Protein AF-A0A2N8KM88-F1 (afdb_monomer_lite)

Foldseek 3Di:
DDQDLLQLLVLQCVPNDPVSVVLSVVLVPDDPVVNVVSCVVPVVSSVVSSVVSVVVVVVVD

Radius of gyration: 11.24 Å; chains: 1; bounding box: 25×17×30 Å

Secondary structure (DSSP, 8-state):
-PPPHHHHHHHHHHH--HHHHHHHHHHHHS-HHHHHHHHHHTHHHHHHHHHHHHHHHHH--

Structure (mmCIF, N/CA/C/O backbone):
data_AF-A0A2N8KM88-F1
#
_entry.id   AF-A0A2N8KM88-F1
#
loop_
_atom_site.group_PDB
_atom_site.id
_atom_site.type_symbol
_atom_site.label_atom_id
_atom_site.label_alt_id
_atom_site.label_comp_id
_atom_site.label_asym_id
_atom_site.label_entity_id
_atom_site.label_seq_id
_atom_site.pdbx_PDB_ins_code
_atom_site.Cartn_x
_atom_site.Cartn_y
_atom_site.Cartn_z
_atom_site.occupancy
_atom_site.B_iso_or_equiv
_atom_site.auth_seq_id
_atom_site.auth_comp_id
_atom_site.auth_asym_id
_atom_site.auth_atom_id
_atom_site.pdbx_PDB_model_num
ATOM 1 N N . MET A 1 1 ? -5.093 7.117 -18.337 1.00 55.31 1 MET A N 1
ATOM 2 C CA . MET A 1 1 ? -5.354 5.949 -17.474 1.00 55.31 1 MET A CA 1
ATOM 3 C C . MET A 1 1 ? -5.240 6.433 -16.043 1.00 55.31 1 MET A C 1
ATOM 5 O O . MET A 1 1 ? -4.190 6.956 -15.693 1.00 55.31 1 MET A O 1
ATOM 9 N N . GLU A 1 2 ? -6.319 6.384 -15.268 1.00 72.50 2 GLU A N 1
ATOM 10 C CA . GLU A 1 2 ? -6.249 6.722 -13.844 1.00 72.50 2 GLU A CA 1
ATOM 11 C C . GLU A 1 2 ? -5.574 5.553 -13.114 1.00 72.50 2 GLU A C 1
ATOM 13 O O . GLU A 1 2 ? -6.017 4.412 -13.236 1.00 72.50 2 GLU A O 1
ATOM 18 N N . ILE A 1 3 ? -4.452 5.811 -12.436 1.00 82.69 3 ILE A N 1
ATOM 19 C CA . ILE A 1 3 ? -3.740 4.781 -11.672 1.00 82.69 3 ILE A CA 1
ATOM 20 C C . ILE A 1 3 ? -4.465 4.611 -10.348 1.00 82.69 3 ILE A C 1
ATOM 22 O O . ILE A 1 3 ? -4.518 5.528 -9.527 1.00 82.69 3 ILE A O 1
ATOM 26 N N . THR A 1 4 ? -5.016 3.422 -10.146 1.00 88.94 4 THR A N 1
ATOM 27 C CA . THR A 1 4 ? -5.756 3.076 -8.935 1.00 88.94 4 THR A CA 1
ATOM 28 C C . THR A 1 4 ? -4.825 3.032 -7.723 1.00 88.94 4 THR A C 1
ATOM 30 O O . THR A 1 4 ? -3.645 2.685 -7.834 1.00 88.94 4 THR A O 1
ATOM 33 N N . THR A 1 5 ? -5.348 3.322 -6.528 1.00 90.56 5 THR A N 1
ATOM 34 C CA . THR A 1 5 ? -4.566 3.165 -5.290 1.00 90.56 5 THR A CA 1
ATOM 35 C C . THR A 1 5 ? -4.071 1.727 -5.121 1.00 90.56 5 THR A C 1
ATOM 37 O O . THR A 1 5 ? -2.939 1.525 -4.697 1.00 90.56 5 THR A O 1
ATOM 40 N N . SER A 1 6 ? -4.841 0.719 -5.537 1.00 92.75 6 SER A N 1
ATOM 41 C CA . SER A 1 6 ? -4.405 -0.682 -5.500 1.00 92.75 6 SER A CA 1
ATOM 42 C C . SER A 1 6 ? -3.136 -0.943 -6.320 1.00 92.75 6 SER A C 1
ATOM 44 O O . SER A 1 6 ? -2.270 -1.691 -5.872 1.00 92.75 6 SER A O 1
ATOM 46 N N . GLN A 1 7 ? -2.980 -0.301 -7.482 1.00 94.00 7 GLN A N 1
ATOM 47 C CA . GLN A 1 7 ? -1.746 -0.390 -8.273 1.00 94.00 7 GLN A CA 1
ATOM 48 C C . GLN A 1 7 ? -0.574 0.288 -7.557 1.00 94.00 7 GLN A C 1
ATOM 50 O O . GLN A 1 7 ? 0.512 -0.280 -7.494 1.00 94.00 7 GLN A O 1
ATOM 55 N N . ALA A 1 8 ? -0.799 1.453 -6.946 1.00 94.19 8 ALA A N 1
ATOM 56 C CA . ALA A 1 8 ? 0.223 2.114 -6.136 1.00 94.19 8 ALA A CA 1
ATOM 57 C C . ALA A 1 8 ? 0.654 1.249 -4.940 1.00 94.19 8 ALA A C 1
ATOM 59 O O . ALA A 1 8 ? 1.844 1.126 -4.676 1.00 94.19 8 ALA A O 1
ATOM 60 N N . VAL A 1 9 ? -0.290 0.588 -4.267 1.00 96.25 9 VAL A N 1
ATOM 61 C CA . VAL A 1 9 ? -0.031 -0.334 -3.148 1.00 96.25 9 VAL A CA 1
ATOM 62 C C . VAL A 1 9 ? 0.796 -1.539 -3.593 1.00 96.25 9 VAL A C 1
ATOM 64 O O . VAL A 1 9 ? 1.729 -1.927 -2.893 1.00 96.25 9 VAL A O 1
ATOM 67 N N . ALA A 1 10 ? 0.520 -2.104 -4.770 1.00 96.06 10 ALA A N 1
ATOM 68 C CA . ALA A 1 10 ? 1.350 -3.171 -5.328 1.00 96.06 10 ALA A CA 1
ATOM 69 C C . ALA A 1 10 ? 2.792 -2.685 -5.583 1.00 96.06 10 ALA A C 1
ATOM 71 O O . ALA A 1 10 ? 3.755 -3.364 -5.223 1.00 96.06 10 ALA A O 1
ATOM 72 N N . THR A 1 11 ? 2.955 -1.473 -6.120 1.00 95.69 11 THR A N 1
ATOM 73 C CA . THR A 1 11 ? 4.269 -0.834 -6.313 1.00 95.69 11 THR A CA 1
ATOM 74 C C . THR A 1 11 ? 4.975 -0.569 -4.979 1.00 95.69 11 THR A C 1
ATOM 76 O O . THR A 1 11 ? 6.173 -0.822 -4.860 1.00 95.69 11 THR A O 1
ATOM 79 N N . MET A 1 12 ? 4.239 -0.142 -3.948 1.00 97.06 12 MET A N 1
ATOM 80 C CA . MET A 1 12 ? 4.745 0.033 -2.582 1.00 97.06 12 MET A CA 1
ATOM 81 C C . MET A 1 12 ? 5.263 -1.282 -1.989 1.00 97.06 12 MET A C 1
ATOM 83 O O . MET A 1 12 ? 6.307 -1.286 -1.342 1.00 97.06 12 MET A O 1
ATOM 87 N N . GLN A 1 13 ? 4.577 -2.405 -2.220 1.00 96.56 13 GLN A N 1
ATOM 88 C CA . GLN A 1 13 ? 5.052 -3.722 -1.780 1.00 96.56 13 GLN A CA 1
ATOM 89 C C . GLN A 1 13 ? 6.318 -4.155 -2.528 1.00 96.56 13 GLN A C 1
ATOM 91 O O . GLN A 1 13 ? 7.251 -4.664 -1.907 1.00 96.56 13 GLN A O 1
ATOM 96 N N . LYS A 1 14 ? 6.354 -3.932 -3.848 1.00 95.06 14 LYS A N 1
ATOM 97 C CA . LYS A 1 14 ? 7.447 -4.366 -4.731 1.00 95.06 14 LYS A CA 1
ATOM 98 C C . LYS A 1 14 ? 8.740 -3.580 -4.510 1.00 95.06 14 LYS A C 1
ATOM 100 O O . LYS A 1 14 ? 9.813 -4.175 -4.512 1.00 95.06 14 LYS A O 1
ATOM 105 N N . TYR A 1 15 ? 8.640 -2.265 -4.331 1.00 94.81 15 TYR A N 1
ATOM 106 C CA . TYR A 1 15 ? 9.799 -1.369 -4.363 1.00 94.81 15 TYR A CA 1
ATOM 107 C C . TYR A 1 15 ? 9.976 -0.508 -3.107 1.00 94.81 15 TYR A C 1
ATOM 109 O O . TYR A 1 15 ? 11.000 0.155 -2.951 1.00 94.81 15 TYR A O 1
ATOM 117 N N . GLY A 1 16 ? 8.987 -0.475 -2.213 1.00 93.81 16 GLY A N 1
ATOM 118 C CA . GLY A 1 16 ? 9.079 0.284 -0.974 1.00 93.81 16 GLY A CA 1
ATOM 119 C C . GLY A 1 16 ? 10.050 -0.329 0.033 1.00 93.81 16 GLY A C 1
ATOM 120 O O . GLY A 1 16 ? 10.235 -1.542 0.092 1.00 93.81 16 GLY A O 1
ATOM 121 N N . GLY A 1 17 ? 10.639 0.519 0.880 1.00 94.38 17 GLY A N 1
ATOM 122 C CA . GLY A 1 17 ? 11.372 0.063 2.063 1.00 94.38 17 GLY A CA 1
ATOM 123 C C . GLY A 1 17 ? 10.436 -0.506 3.139 1.00 94.38 17 GLY A C 1
ATOM 124 O O . GLY A 1 17 ? 9.216 -0.376 3.050 1.00 94.38 17 GLY A O 1
ATOM 125 N N . ASN A 1 18 ? 11.000 -1.074 4.209 1.00 96.75 18 ASN A N 1
ATOM 126 C CA . ASN A 1 18 ? 10.245 -1.751 5.279 1.00 96.75 18 ASN A CA 1
ATOM 127 C C . ASN A 1 18 ? 9.040 -0.939 5.811 1.00 96.75 18 ASN A C 1
ATOM 129 O O . ASN A 1 18 ? 7.952 -1.481 5.989 1.00 96.75 18 ASN A O 1
ATOM 133 N N . GLY A 1 19 ? 9.199 0.372 6.030 1.00 96.06 19 GLY A N 1
ATOM 134 C CA . GLY A 1 19 ? 8.100 1.239 6.480 1.00 96.06 19 GL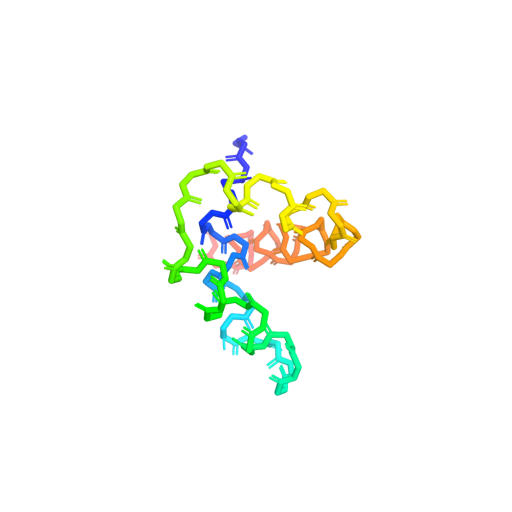Y A CA 1
ATOM 135 C C . GLY A 1 19 ? 6.953 1.339 5.466 1.00 96.06 19 GLY A C 1
ATOM 136 O O . GLY A 1 19 ? 5.788 1.198 5.831 1.00 96.06 19 GLY A O 1
ATOM 137 N N . VAL A 1 20 ? 7.282 1.501 4.185 1.00 97.31 20 VAL A N 1
ATOM 138 C CA . VAL A 1 20 ? 6.313 1.590 3.083 1.00 97.31 20 VAL A CA 1
ATOM 139 C C . VAL A 1 20 ? 5.615 0.250 2.850 1.00 97.31 20 VAL A C 1
ATOM 141 O O . VAL A 1 20 ? 4.405 0.215 2.644 1.00 97.31 20 VAL A O 1
ATOM 144 N N . GLN A 1 21 ? 6.342 -0.863 2.942 1.00 97.50 21 GLN A N 1
ATOM 145 C CA . GLN A 1 21 ? 5.749 -2.198 2.838 1.00 97.50 21 GLN A CA 1
ATOM 146 C C . GLN A 1 21 ? 4.741 -2.454 3.964 1.00 97.50 21 GLN A C 1
ATOM 148 O O . GLN A 1 21 ? 3.664 -2.999 3.719 1.00 97.50 21 GLN A O 1
ATOM 153 N N . LYS A 1 22 ? 5.039 -2.004 5.190 1.00 97.88 22 LYS A N 1
ATOM 154 C CA . LYS A 1 22 ? 4.090 -2.060 6.312 1.00 97.88 22 LYS A CA 1
ATOM 155 C C . LYS A 1 22 ? 2.888 -1.143 6.104 1.00 97.88 22 LYS A C 1
ATOM 157 O O . LYS A 1 22 ? 1.772 -1.547 6.420 1.00 97.88 22 LYS A O 1
ATOM 162 N N . LEU A 1 23 ? 3.087 0.049 5.540 1.00 96.94 23 LEU A N 1
ATOM 163 C CA . LEU A 1 23 ? 1.994 0.951 5.166 1.00 96.94 23 LEU A CA 1
ATOM 164 C C . LEU A 1 23 ? 1.071 0.304 4.119 1.00 96.94 23 LEU A C 1
ATOM 166 O O . LEU A 1 23 ? -0.147 0.318 4.283 1.00 96.94 23 LEU A O 1
ATOM 170 N N . ALA A 1 24 ? 1.642 -0.335 3.097 1.00 97.31 24 ALA A N 1
ATOM 171 C CA . ALA A 1 24 ? 0.899 -1.071 2.078 1.00 97.31 24 ALA A CA 1
ATOM 172 C C . ALA A 1 24 ? 0.128 -2.265 2.667 1.00 97.31 24 ALA A C 1
ATOM 174 O O . ALA A 1 24 ? -1.053 -2.449 2.373 1.00 97.31 24 ALA A O 1
ATOM 175 N N . ALA A 1 25 ? 0.761 -3.046 3.549 1.00 97.25 25 ALA A N 1
ATOM 176 C CA . ALA A 1 25 ? 0.104 -4.143 4.257 1.00 97.25 25 ALA A CA 1
ATOM 177 C C . ALA A 1 25 ? -1.051 -3.647 5.144 1.00 97.25 25 ALA A C 1
ATOM 179 O O . ALA A 1 25 ? -2.121 -4.254 5.157 1.00 97.25 25 ALA A O 1
ATOM 180 N N . CYS A 1 26 ? -0.861 -2.518 5.834 1.00 97.00 26 CYS A N 1
ATOM 181 C CA . CYS A 1 26 ? -1.906 -1.869 6.620 1.00 97.00 26 CYS A CA 1
ATOM 182 C C . CYS A 1 26 ? -3.086 -1.465 5.729 1.00 97.00 26 CYS A C 1
ATOM 184 O O . CYS A 1 26 ? -4.221 -1.833 6.012 1.00 97.00 26 CYS A O 1
ATOM 186 N N . TRP A 1 27 ? -2.826 -0.801 4.599 1.00 97.44 27 TRP A N 1
ATOM 187 C CA . TRP A 1 27 ? -3.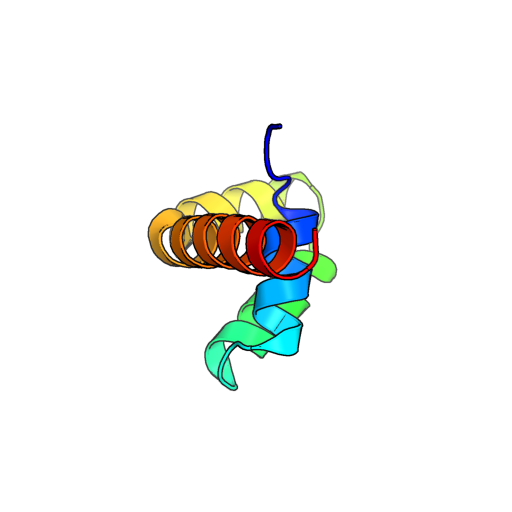874 -0.424 3.649 1.00 97.44 27 TRP A CA 1
ATOM 188 C C . TRP A 1 27 ? -4.689 -1.637 3.172 1.00 97.44 27 TRP A C 1
ATOM 190 O O . TRP A 1 27 ? -5.919 -1.601 3.178 1.00 97.44 27 TRP A O 1
ATOM 200 N N . LEU A 1 28 ? -4.026 -2.749 2.833 1.00 96.50 28 LEU A N 1
ATOM 201 C CA . LEU A 1 28 ? -4.701 -3.978 2.399 1.00 96.50 28 LEU A CA 1
ATOM 202 C C . LEU A 1 28 ? -5.595 -4.584 3.488 1.00 96.50 28 LEU A C 1
ATOM 204 O O . LEU A 1 28 ? -6.684 -5.059 3.163 1.00 96.50 28 LEU A O 1
ATOM 208 N N . ALA A 1 29 ? -5.166 -4.527 4.751 1.00 97.06 29 ALA A N 1
ATOM 209 C CA . ALA A 1 29 ? -5.882 -5.089 5.895 1.00 97.06 29 ALA A CA 1
ATOM 210 C C . ALA A 1 29 ? -7.083 -4.246 6.365 1.00 97.06 29 ALA A C 1
ATOM 212 O O . ALA A 1 29 ? -7.928 -4.744 7.106 1.00 97.06 29 ALA A O 1
ATOM 213 N N . LEU A 1 30 ? -7.161 -2.975 5.967 1.00 96.00 30 LEU A N 1
ATOM 214 C CA . LEU A 1 30 ? -8.207 -2.052 6.402 1.00 96.00 30 LEU A CA 1
ATOM 215 C C . LEU A 1 30 ? -9.473 -2.122 5.533 1.00 96.00 30 LEU A C 1
ATOM 217 O O . LEU A 1 30 ? -9.427 -2.480 4.353 1.00 96.00 30 LEU A O 1
ATOM 221 N N . ASP A 1 31 ? -10.603 -1.710 6.112 1.00 96.31 31 ASP A N 1
ATOM 222 C CA . ASP A 1 31 ? -11.860 -1.475 5.388 1.00 96.31 31 ASP A CA 1
ATOM 223 C C . ASP A 1 31 ? -11.770 -0.225 4.502 1.00 96.31 31 ASP A C 1
ATOM 225 O O . ASP A 1 31 ? -10.930 0.648 4.731 1.00 96.31 31 ASP A O 1
ATOM 229 N N . SER A 1 32 ? -12.684 -0.085 3.539 1.00 91.75 32 SER A N 1
ATOM 230 C CA . SER A 1 32 ? -12.719 1.033 2.580 1.00 91.75 32 SER A CA 1
ATOM 231 C C . SER A 1 32 ? -12.649 2.420 3.234 1.00 91.75 32 SER A C 1
ATOM 233 O O . SER A 1 32 ? -11.861 3.260 2.808 1.00 91.75 32 SER A O 1
ATOM 235 N N . GLU A 1 33 ? -13.402 2.652 4.311 1.00 94.75 33 GLU A N 1
ATOM 236 C CA . GLU A 1 33 ? -13.386 3.934 5.027 1.00 94.75 33 GLU A CA 1
ATOM 237 C C . GLU A 1 33 ? -12.009 4.231 5.644 1.00 94.75 33 GLU A C 1
ATOM 239 O O . GLU A 1 33 ? -11.485 5.343 5.561 1.00 94.75 33 GLU A O 1
ATOM 244 N N . LYS A 1 34 ? -11.387 3.220 6.257 1.00 95.88 34 LYS A N 1
ATOM 245 C CA . LYS A 1 34 ? -10.086 3.370 6.917 1.00 95.88 34 LYS A CA 1
ATOM 246 C C . LYS A 1 34 ? -8.951 3.467 5.894 1.00 95.88 34 LYS A C 1
ATOM 248 O O . LYS A 1 34 ? -8.006 4.216 6.127 1.00 95.88 34 LYS A O 1
ATOM 253 N N . ARG A 1 35 ? -9.075 2.786 4.749 1.00 96.06 35 ARG A N 1
ATOM 254 C CA . ARG A 1 35 ? -8.186 2.942 3.586 1.00 96.06 35 ARG A CA 1
ATOM 255 C C . ARG A 1 35 ? -8.153 4.383 3.114 1.00 96.06 35 ARG A C 1
ATOM 257 O O . ARG A 1 35 ? -7.072 4.946 3.013 1.00 96.06 35 ARG A O 1
ATOM 264 N N . GLN A 1 36 ? -9.318 5.002 2.935 1.00 95.12 36 GLN A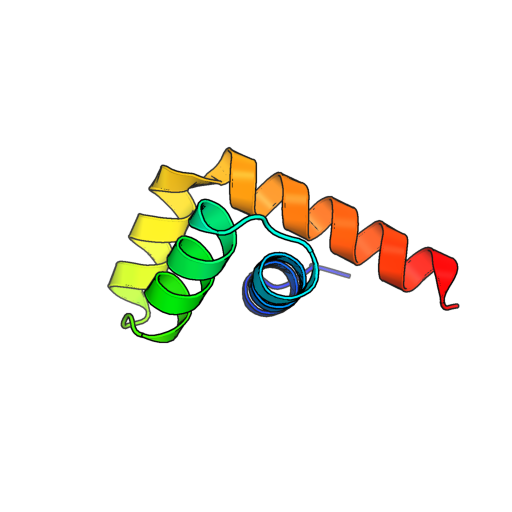 N 1
ATOM 265 C CA . GLN A 1 36 ? -9.401 6.390 2.489 1.00 95.12 36 GLN A CA 1
ATOM 266 C C . GLN A 1 36 ? -8.719 7.353 3.472 1.00 95.12 36 GLN A C 1
ATOM 268 O O . GLN A 1 36 ? -7.971 8.234 3.054 1.00 95.12 36 GLN A O 1
ATOM 273 N N . ARG A 1 37 ? -8.917 7.164 4.784 1.00 96.31 37 ARG A N 1
ATOM 274 C CA . ARG A 1 37 ? -8.234 7.973 5.810 1.00 96.31 37 ARG A CA 1
ATOM 275 C C . ARG A 1 37 ? -6.716 7.784 5.772 1.00 96.31 37 ARG A C 1
ATOM 277 O O . ARG A 1 37 ? -5.977 8.757 5.887 1.00 96.31 37 ARG A O 1
ATOM 284 N N . LEU A 1 38 ? -6.253 6.547 5.592 1.00 95.94 38 LEU A N 1
ATOM 285 C CA . LEU A 1 38 ? -4.830 6.231 5.485 1.00 95.94 38 LEU A CA 1
ATOM 286 C C . LEU A 1 38 ? -4.211 6.839 4.215 1.00 95.94 38 LEU A C 1
ATOM 288 O O . LEU A 1 38 ? -3.125 7.405 4.276 1.00 95.94 38 LEU A O 1
ATOM 292 N N . GLU A 1 39 ? -4.918 6.778 3.085 1.00 95.19 39 GLU A N 1
ATOM 293 C CA . GLU A 1 39 ? -4.503 7.407 1.826 1.00 95.19 39 GLU A CA 1
ATOM 294 C C . GLU A 1 39 ? -4.374 8.922 1.945 1.00 95.19 39 GLU A C 1
ATOM 296 O O . GLU A 1 39 ? -3.439 9.493 1.399 1.00 95.19 39 GLU A O 1
ATOM 301 N N . GLN A 1 40 ? -5.294 9.573 2.660 1.00 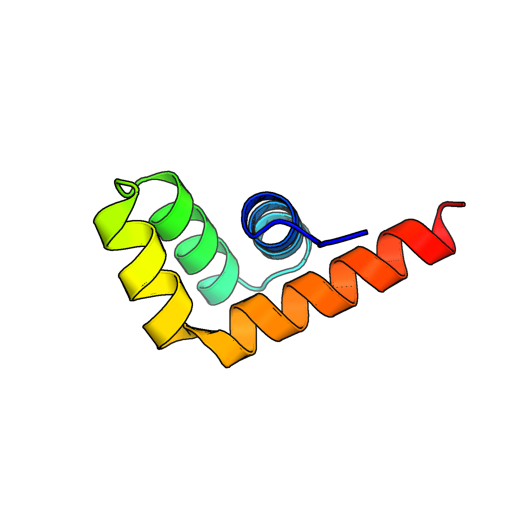95.75 40 GLN A N 1
ATOM 302 C CA . GLN A 1 40 ? -5.236 11.016 2.898 1.00 95.75 40 GLN A CA 1
ATOM 303 C C . GLN A 1 40 ? -4.084 11.395 3.835 1.00 95.75 40 GLN A C 1
ATOM 305 O O . GLN A 1 40 ? -3.414 12.397 3.602 1.00 95.75 40 GLN A O 1
ATOM 310 N N . ALA A 1 41 ? -3.834 10.596 4.876 1.00 97.19 41 ALA A N 1
ATOM 311 C CA . ALA A 1 41 ? -2.760 10.854 5.834 1.00 97.19 41 ALA A CA 1
ATOM 312 C C . ALA A 1 41 ? -1.358 10.713 5.216 1.00 97.19 41 ALA A C 1
ATOM 314 O O . ALA A 1 41 ? -0.453 11.453 5.591 1.00 97.19 41 ALA A O 1
ATOM 315 N N . PHE A 1 42 ? -1.194 9.789 4.265 1.00 96.31 42 PHE A N 1
ATOM 316 C CA . PHE A 1 42 ? 0.069 9.500 3.571 1.00 96.31 42 PHE A CA 1
ATOM 317 C C . PHE A 1 42 ? -0.014 9.831 2.072 1.00 96.31 42 PHE A C 1
ATOM 319 O O . PHE A 1 42 ? 0.540 9.135 1.217 1.00 96.31 42 PHE A O 1
ATOM 326 N N . GLU A 1 43 ? -0.774 10.874 1.724 1.00 95.75 43 GLU A N 1
ATOM 327 C CA . GLU A 1 43 ? -1.032 11.246 0.330 1.00 95.75 43 GLU A CA 1
ATOM 328 C C . GLU A 1 43 ? 0.253 11.420 -0.509 1.00 95.75 43 GLU A C 1
ATOM 330 O O . GLU A 1 43 ? 0.274 10.934 -1.649 1.00 95.75 43 GLU A O 1
ATOM 335 N N . PRO A 1 44 ? 1.335 12.051 0.003 1.00 96.00 44 PRO A N 1
ATOM 336 C CA . PRO A 1 44 ? 2.586 12.184 -0.742 1.00 96.00 44 PRO A CA 1
ATOM 337 C C . PRO A 1 44 ? 3.189 10.834 -1.146 1.00 96.00 44 PRO A C 1
ATOM 339 O O . PRO A 1 44 ? 3.602 10.668 -2.295 1.00 96.00 44 PRO A O 1
ATOM 342 N N . GLU A 1 45 ? 3.192 9.852 -0.243 1.00 95.19 45 GLU A N 1
ATOM 343 C CA . GLU A 1 45 ? 3.713 8.511 -0.496 1.00 95.19 45 GLU A CA 1
ATOM 344 C C . GLU A 1 45 ? 2.883 7.802 -1.567 1.00 95.19 45 GLU A C 1
ATOM 346 O O . GLU A 1 45 ? 3.428 7.318 -2.560 1.00 95.19 45 GLU A O 1
ATOM 351 N N . PHE A 1 46 ? 1.555 7.790 -1.426 1.00 94.88 46 PHE A N 1
ATOM 352 C CA . PHE A 1 46 ? 0.685 7.168 -2.427 1.00 94.88 46 PHE A CA 1
ATOM 353 C C . PHE A 1 46 ? 0.826 7.842 -3.799 1.00 94.88 46 PHE A C 1
ATOM 355 O O . PHE A 1 46 ? 0.882 7.147 -4.814 1.00 94.88 46 PHE A O 1
ATOM 362 N N . LYS A 1 47 ? 0.942 9.177 -3.860 1.00 95.00 47 LYS A N 1
ATOM 363 C CA . LYS A 1 47 ? 1.208 9.905 -5.114 1.00 95.00 47 LYS A CA 1
ATOM 364 C C . LYS A 1 47 ? 2.543 9.503 -5.737 1.00 95.00 47 LYS A C 1
ATOM 366 O O . LYS A 1 47 ? 2.577 9.232 -6.935 1.00 95.00 47 LYS A O 1
ATOM 371 N N . HIS A 1 48 ? 3.609 9.415 -4.944 1.00 95.25 48 HIS A N 1
ATOM 372 C CA . HIS A 1 48 ? 4.922 8.987 -5.425 1.00 95.25 48 HIS A CA 1
ATOM 373 C C . HIS A 1 48 ? 4.858 7.604 -6.090 1.00 95.25 48 HIS A C 1
ATOM 375 O O . HIS A 1 48 ? 5.285 7.443 -7.234 1.00 95.25 48 HIS A O 1
ATOM 381 N N . TYR A 1 49 ? 4.232 6.626 -5.432 1.00 95.38 49 TYR A N 1
ATOM 382 C CA . TYR A 1 49 ? 4.135 5.269 -5.974 1.00 95.38 49 TYR A CA 1
ATOM 383 C C . TYR A 1 49 ? 3.139 5.127 -7.135 1.00 95.38 49 TYR A C 1
ATOM 385 O O . TYR A 1 49 ? 3.318 4.239 -7.973 1.00 95.38 49 TYR A O 1
ATOM 393 N N . ARG A 1 50 ? 2.139 6.015 -7.257 1.00 94.81 50 ARG A N 1
ATOM 394 C CA . ARG A 1 50 ? 1.330 6.132 -8.486 1.00 94.81 50 ARG A CA 1
ATOM 395 C C . ARG A 1 50 ? 2.196 6.575 -9.665 1.00 94.81 50 ARG A C 1
ATOM 397 O O . ARG A 1 50 ? 2.140 5.942 -10.714 1.00 94.81 50 ARG A O 1
ATOM 404 N N . THR A 1 51 ? 3.014 7.615 -9.498 1.00 93.50 51 THR A N 1
ATOM 405 C CA . THR A 1 51 ? 3.930 8.082 -10.554 1.00 93.50 51 THR A CA 1
ATOM 406 C C . THR A 1 51 ? 4.905 6.984 -10.958 1.00 93.50 51 THR A C 1
ATOM 408 O O . THR A 1 51 ? 5.052 6.697 -12.141 1.00 93.50 51 THR A O 1
ATOM 411 N N . MET A 1 52 ? 5.486 6.300 -9.976 1.00 93.00 5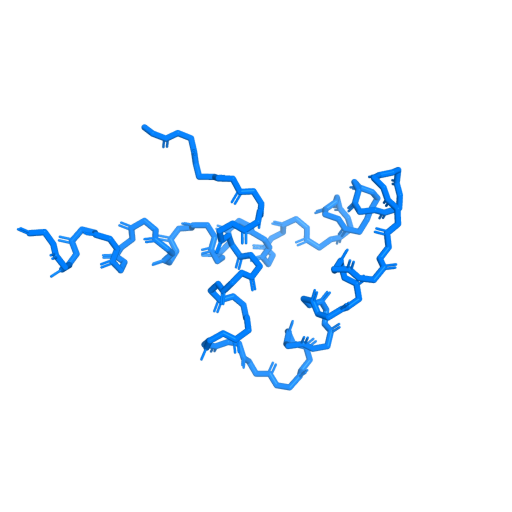2 MET A N 1
ATOM 412 C CA . MET A 1 52 ? 6.443 5.231 -10.227 1.00 93.00 52 MET A CA 1
ATOM 413 C C . MET A 1 52 ? 5.817 4.035 -10.964 1.00 93.00 52 MET A C 1
ATOM 415 O O . MET A 1 52 ? 6.428 3.483 -11.874 1.00 93.00 52 MET A O 1
ATOM 419 N N . TYR A 1 53 ? 4.568 3.667 -10.646 1.00 93.38 53 TYR A N 1
ATOM 420 C CA . TYR A 1 53 ? 3.824 2.674 -11.433 1.00 93.38 53 TYR A CA 1
ATOM 421 C C . TYR A 1 53 ? 3.625 3.126 -12.886 1.00 93.38 53 TYR A C 1
ATOM 423 O O . TYR A 1 53 ? 3.773 2.328 -13.808 1.00 93.38 53 TYR A O 1
ATOM 431 N N . ALA A 1 54 ? 3.309 4.408 -13.104 1.00 90.94 54 ALA A N 1
ATOM 432 C CA . ALA A 1 54 ? 3.146 4.966 -14.446 1.00 90.94 54 ALA A CA 1
ATOM 433 C C . ALA A 1 54 ? 4.419 4.807 -15.289 1.00 90.94 54 ALA A C 1
ATOM 435 O O . ALA A 1 54 ? 4.339 4.541 -16.486 1.00 90.94 54 ALA A O 1
ATOM 436 N N . GLU A 1 55 ? 5.581 5.005 -14.672 1.00 90.06 55 GLU A N 1
ATOM 437 C CA . GLU A 1 55 ? 6.890 4.881 -15.313 1.00 90.06 55 GLU A CA 1
ATOM 438 C C . GLU A 1 55 ? 7.251 3.417 -15.589 1.00 90.06 55 GLU A C 1
ATOM 440 O O . GLU A 1 55 ? 7.672 3.111 -16.702 1.00 90.06 55 GLU A O 1
ATOM 445 N N . ASP A 1 56 ? 6.998 2.508 -14.639 1.00 87.00 56 ASP A N 1
ATOM 446 C CA . ASP A 1 56 ? 7.215 1.057 -14.796 1.00 87.00 56 ASP A CA 1
ATOM 447 C C . ASP A 1 56 ? 6.387 0.503 -15.970 1.00 87.00 56 ASP A C 1
ATOM 449 O O . ASP A 1 56 ? 6.904 -0.211 -16.827 1.00 87.00 56 ASP A O 1
ATOM 453 N N . VAL A 1 57 ? 5.113 0.908 -16.073 1.00 87.12 57 VAL A N 1
ATOM 454 C CA . VAL A 1 57 ? 4.230 0.520 -17.187 1.00 87.12 57 VAL A CA 1
ATOM 455 C C . VAL A 1 57 ? 4.722 1.078 -18.522 1.00 87.12 57 VAL A C 1
ATOM 457 O O . VAL A 1 57 ? 4.670 0.373 -19.524 1.00 87.12 57 VAL A O 1
ATOM 460 N N . LYS A 1 58 ? 5.210 2.325 -18.557 1.00 83.69 58 LYS A N 1
ATOM 461 C CA . LYS A 1 58 ? 5.766 2.923 -19.782 1.00 83.69 58 LYS A CA 1
ATOM 462 C C . LYS A 1 58 ? 7.054 2.241 -20.236 1.00 83.69 58 LYS A C 1
ATOM 464 O O . LYS A 1 58 ? 7.284 2.166 -21.432 1.00 83.69 58 LYS A O 1
ATOM 469 N N . ALA A 1 59 ? 7.892 1.793 -19.305 1.00 80.75 59 ALA A N 1
ATOM 470 C CA . ALA A 1 59 ? 9.145 1.115 -19.623 1.00 80.75 59 ALA A CA 1
ATOM 471 C C . ALA A 1 59 ? 8.938 -0.336 -20.094 1.00 80.75 59 ALA A C 1
ATOM 473 O O . ALA A 1 59 ? 9.800 -0.883 -20.776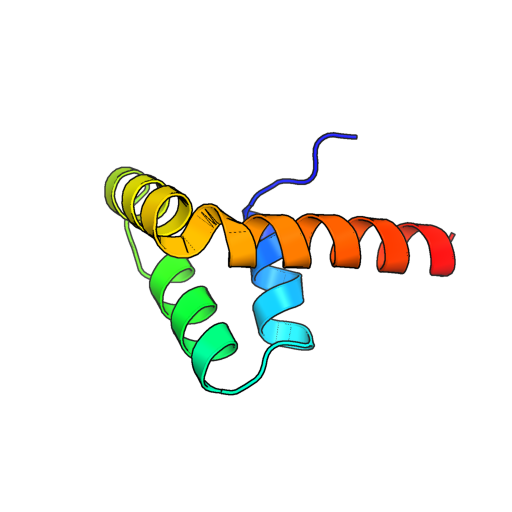 1.00 80.75 59 ALA A O 1
ATOM 474 N N . ALA A 1 60 ? 7.818 -0.960 -19.715 1.00 73.50 60 ALA A N 1
ATOM 475 C CA . ALA A 1 60 ? 7.469 -2.332 -20.081 1.00 73.50 60 ALA A CA 1
ATOM 476 C C . ALA A 1 60 ? 6.622 -2.455 -21.368 1.00 73.50 60 ALA A C 1
ATOM 478 O O . ALA A 1 60 ? 6.313 -3.580 -21.766 1.00 73.50 60 ALA A O 1
ATOM 479 N N . ALA A 1 61 ? 6.223 -1.332 -21.976 1.00 61.25 61 ALA A N 1
ATOM 480 C CA . ALA A 1 61 ? 5.435 -1.252 -23.211 1.00 61.25 61 ALA A CA 1
ATOM 481 C C . ALA A 1 61 ? 6.329 -0.996 -24.431 1.00 61.25 61 ALA A C 1
ATOM 483 O O . ALA A 1 61 ? 6.019 -1.569 -25.500 1.00 61.25 61 ALA A O 1
#

Sequence (61 aa):
MEITTSQAVATMQKYGGNGVQKLAACWLALDSEKRQRLEQAFEPEFKHYRTMYAEDVKAAA

pLDDT: mean 92.37, std 8.17, range [55.31, 97.88]

Organism: NCBI:txid1389932